Protein AF-A0A814KLW4-F1 (afdb_monomer_lite)

Foldseek 3Di:
DDCVVCVVDVPDDDDDDDDDDPVVPVPFDKDKDKDKDDPPDPDDDIDIDMDIDGPVCVVVVVVVVPDPPPD

Radius of gyration: 15.45 Å; chains: 1; bounding box: 33×28×38 Å

Structure (mmCIF, N/CA/C/O backbone):
data_AF-A0A814KLW4-F1
#
_entry.id   AF-A0A814KLW4-F1
#
loop_
_atom_site.group_PDB
_atom_site.id
_atom_site.type_symbol
_atom_site.label_atom_id
_atom_site.label_alt_id
_atom_site.label_comp_id
_atom_site.label_asym_id
_atom_site.label_entity_id
_atom_site.label_seq_id
_atom_site.pdbx_PDB_ins_code
_atom_site.Cartn_x
_atom_site.Cartn_y
_atom_site.Cartn_z
_atom_site.occupancy
_atom_site.B_iso_or_equiv
_atom_site.auth_seq_id
_atom_site.auth_comp_id
_atom_site.auth_asym_id
_atom_site.auth_atom_id
_atom_site.pdbx_PDB_model_num
ATOM 1 N N . MET A 1 1 ? 2.414 -12.441 -0.239 1.00 73.00 1 MET A N 1
ATOM 2 C CA . MET A 1 1 ? 2.315 -11.791 -1.560 1.00 73.00 1 MET A CA 1
ATOM 3 C C . MET A 1 1 ? 3.365 -12.433 -2.441 1.00 73.00 1 MET A C 1
ATOM 5 O O . MET A 1 1 ? 4.457 -12.671 -1.942 1.00 73.00 1 MET A O 1
ATOM 9 N N . ASP A 1 2 ? 3.025 -12.764 -3.679 1.00 80.06 2 ASP A N 1
ATOM 10 C CA . ASP A 1 2 ? 3.957 -13.348 -4.644 1.00 80.06 2 ASP A CA 1
ATOM 11 C C . ASP A 1 2 ? 4.135 -12.358 -5.796 1.00 80.06 2 ASP A C 1
ATOM 13 O O . ASP A 1 2 ? 3.155 -12.025 -6.459 1.00 80.06 2 ASP A O 1
ATOM 17 N N . PHE A 1 3 ? 5.359 -11.866 -5.990 1.00 83.38 3 PHE A N 1
ATOM 18 C CA . PHE A 1 3 ? 5.699 -10.869 -7.009 1.00 83.38 3 PHE A CA 1
ATOM 19 C C . PHE A 1 3 ? 6.171 -11.488 -8.328 1.00 83.38 3 PHE A C 1
ATOM 21 O O . PHE A 1 3 ? 6.381 -10.759 -9.294 1.00 83.38 3 PHE A O 1
ATOM 28 N N . THR A 1 4 ? 6.314 -12.815 -8.395 1.00 82.75 4 THR A N 1
ATOM 29 C CA . THR A 1 4 ? 6.914 -13.516 -9.544 1.00 82.75 4 THR A CA 1
ATOM 30 C C . THR A 1 4 ? 6.163 -13.224 -10.849 1.00 82.75 4 THR A C 1
ATOM 32 O O . THR A 1 4 ? 6.775 -13.050 -11.896 1.00 82.75 4 THR A O 1
ATOM 35 N N . LYS A 1 5 ? 4.844 -12.998 -10.777 1.00 77.69 5 LYS A N 1
ATOM 36 C CA . LYS A 1 5 ? 4.017 -12.624 -11.938 1.00 77.69 5 LY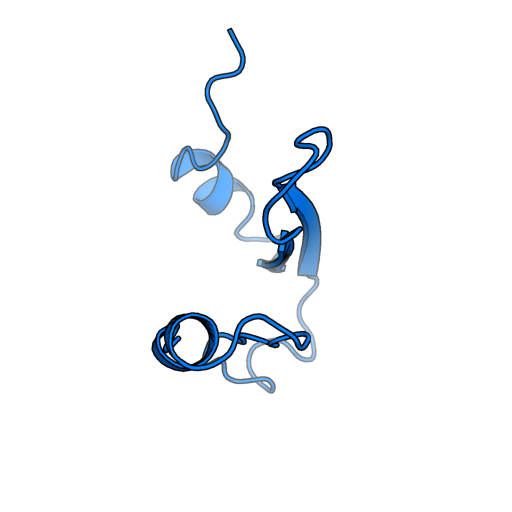S A CA 1
ATOM 37 C C . LYS A 1 5 ? 4.441 -11.331 -12.639 1.00 77.69 5 LYS A C 1
ATOM 39 O O . LYS A 1 5 ? 4.343 -11.267 -13.858 1.00 77.69 5 LYS A O 1
ATOM 44 N N . ALA A 1 6 ? 4.904 -10.325 -11.894 1.00 80.31 6 ALA A N 1
ATOM 45 C CA . ALA A 1 6 ? 5.380 -9.072 -12.489 1.00 80.31 6 ALA A CA 1
ATOM 46 C C . ALA A 1 6 ? 6.776 -9.212 -13.119 1.00 80.31 6 ALA A C 1
ATOM 48 O O . ALA A 1 6 ? 7.198 -8.341 -13.876 1.00 80.31 6 ALA A O 1
ATOM 49 N N . VAL A 1 7 ? 7.501 -10.288 -12.793 1.00 82.06 7 VAL A N 1
ATOM 50 C CA . VAL A 1 7 ? 8.779 -10.625 -13.431 1.00 82.06 7 VAL A CA 1
ATOM 51 C C . VAL A 1 7 ? 8.533 -11.302 -14.780 1.00 82.06 7 VAL A C 1
ATOM 53 O O . VAL A 1 7 ? 9.236 -11.002 -15.741 1.00 82.06 7 VAL A O 1
ATOM 56 N N . ASP A 1 8 ? 7.520 -12.167 -14.856 1.00 84.06 8 ASP A N 1
ATOM 57 C CA . ASP A 1 8 ? 7.195 -12.933 -16.064 1.00 84.06 8 ASP A CA 1
ATOM 58 C C . ASP A 1 8 ? 6.478 -12.095 -17.139 1.00 84.06 8 ASP A C 1
ATOM 60 O O . ASP A 1 8 ? 6.706 -12.287 -18.333 1.00 84.06 8 ASP A O 1
ATOM 64 N N . ASP A 1 9 ? 5.629 -11.148 -16.731 1.00 83.12 9 ASP A N 1
ATOM 65 C CA . ASP A 1 9 ? 4.959 -10.194 -17.618 1.00 83.12 9 ASP A CA 1
ATOM 66 C C . ASP A 1 9 ? 4.907 -8.819 -16.946 1.00 83.12 9 ASP A C 1
ATOM 68 O O . ASP A 1 9 ? 4.358 -8.686 -15.862 1.00 83.12 9 ASP A O 1
ATOM 72 N N . ASN A 1 10 ? 5.447 -7.780 -17.581 1.00 82.75 10 ASN A N 1
ATOM 73 C CA . ASN A 1 10 ? 5.407 -6.398 -17.078 1.00 82.75 10 ASN A CA 1
ATOM 74 C C . ASN A 1 10 ? 4.763 -5.433 -18.091 1.00 82.75 10 ASN A C 1
ATOM 76 O O . ASN A 1 10 ? 4.985 -4.225 -18.053 1.00 82.75 10 ASN A O 1
ATOM 80 N N . LEU A 1 11 ? 3.998 -5.964 -19.049 1.00 85.25 11 LEU A N 1
ATOM 81 C CA . LEU A 1 11 ? 3.246 -5.154 -20.013 1.00 85.25 11 LEU A CA 1
ATOM 82 C C . LEU A 1 11 ? 1.862 -4.762 -19.482 1.00 85.25 11 LEU A C 1
ATOM 84 O O . LEU A 1 11 ? 1.245 -3.828 -19.993 1.00 85.25 11 LEU A O 1
ATOM 88 N N . HIS A 1 12 ? 1.381 -5.466 -18.456 1.00 87.94 12 HIS A N 1
ATOM 89 C CA . HIS A 1 12 ? 0.060 -5.283 -17.868 1.00 87.94 12 HIS A CA 1
ATOM 90 C C . HIS A 1 12 ? 0.136 -4.868 -16.399 1.00 87.94 12 HIS A C 1
ATOM 92 O O . HIS A 1 12 ? 1.140 -5.056 -15.715 1.00 87.94 12 HIS A O 1
ATOM 98 N N . ASN A 1 13 ? -0.977 -4.331 -15.901 1.00 90.00 13 ASN A N 1
ATOM 99 C CA . ASN A 1 13 ? -1.119 -3.998 -14.491 1.00 90.00 13 ASN A CA 1
ATOM 100 C C . ASN A 1 13 ? -1.251 -5.273 -13.650 1.00 90.00 13 ASN A C 1
ATOM 102 O O . ASN A 1 13 ? -2.101 -6.122 -13.929 1.00 90.00 13 ASN A O 1
ATOM 106 N N . HIS A 1 14 ? -0.482 -5.350 -12.566 1.00 91.44 14 HIS A N 1
ATOM 107 C CA . HIS A 1 14 ? -0.565 -6.432 -11.585 1.00 91.44 14 HIS A CA 1
ATOM 108 C C . HIS A 1 14 ? -1.097 -5.913 -10.258 1.00 91.44 14 HIS A C 1
ATOM 110 O O . HIS A 1 14 ? -0.623 -4.904 -9.742 1.00 91.44 14 HIS A O 1
ATOM 116 N N . LEU A 1 15 ? -2.068 -6.628 -9.688 1.00 91.25 15 LEU A N 1
ATOM 117 C CA . LEU A 1 15 ? -2.608 -6.338 -8.365 1.00 91.25 15 LEU A CA 1
ATOM 118 C C . LEU A 1 15 ? -2.070 -7.352 -7.354 1.00 91.25 15 LEU A C 1
ATOM 120 O O . LEU A 1 15 ? -2.367 -8.545 -7.436 1.00 91.25 15 LEU A O 1
ATOM 124 N N . PHE A 1 16 ? -1.327 -6.857 -6.368 1.00 92.44 16 PHE A N 1
ATOM 125 C CA . PHE A 1 16 ? -0.833 -7.651 -5.248 1.00 92.44 16 PHE A CA 1
ATOM 126 C C . PHE A 1 16 ? -1.582 -7.267 -3.976 1.00 92.44 16 PHE A C 1
ATOM 128 O O . PHE A 1 16 ? -1.561 -6.114 -3.557 1.00 92.44 16 PHE A O 1
ATOM 135 N N . VAL A 1 17 ? -2.231 -8.246 -3.347 1.00 92.19 17 VAL A N 1
ATOM 136 C CA . VAL A 1 17 ? -2.975 -8.060 -2.095 1.00 92.19 17 VAL A CA 1
ATOM 137 C C . VAL A 1 17 ? -2.402 -9.014 -1.051 1.00 92.19 17 VAL A C 1
ATOM 139 O O . VAL A 1 17 ? -2.091 -10.171 -1.354 1.00 92.19 17 VAL A O 1
ATOM 142 N N . SER A 1 18 ? -2.205 -8.533 0.177 1.00 92.00 18 SER A N 1
ATOM 143 C CA . SER A 1 18 ? -1.853 -9.398 1.304 1.00 92.00 18 SER A CA 1
ATOM 144 C C . SER A 1 18 ? -3.015 -10.338 1.586 1.00 92.00 18 SER A C 1
ATOM 146 O O . SER A 1 18 ? -4.172 -10.019 1.326 1.00 92.00 18 SER A O 1
ATOM 148 N N . ASN A 1 19 ? -2.719 -11.509 2.141 1.00 91.19 19 ASN A N 1
ATOM 149 C CA . ASN A 1 19 ? -3.788 -12.309 2.710 1.00 91.19 19 ASN A CA 1
ATOM 150 C C . ASN A 1 19 ? -4.172 -11.682 4.054 1.00 91.19 19 ASN A C 1
ATOM 152 O O . ASN A 1 19 ? -3.310 -11.524 4.919 1.00 91.19 19 ASN A O 1
ATOM 156 N N . TYR A 1 20 ? -5.433 -11.299 4.207 1.00 89.94 20 TYR A N 1
ATOM 157 C CA . TYR A 1 20 ? -5.978 -10.770 5.450 1.00 89.94 20 TYR A CA 1
ATOM 158 C C . TYR A 1 20 ? -7.422 -11.244 5.607 1.00 89.94 20 TYR A C 1
ATOM 160 O O . TYR A 1 20 ? -8.130 -11.448 4.619 1.00 89.94 20 TYR A O 1
ATOM 168 N N . ASP A 1 21 ? -7.855 -11.426 6.851 1.00 92.81 21 ASP A N 1
ATOM 169 C CA . ASP A 1 21 ? -9.245 -11.749 7.143 1.00 92.81 21 ASP A CA 1
ATOM 170 C C . ASP A 1 21 ? -10.092 -10.474 7.127 1.00 92.81 21 ASP A C 1
ATOM 172 O O . ASP A 1 21 ? -9.788 -9.517 7.834 1.00 92.81 21 ASP A O 1
ATOM 176 N N . LYS A 1 22 ? -11.145 -10.451 6.309 1.00 89.31 22 LYS A N 1
ATOM 177 C CA . LYS A 1 22 ? -12.006 -9.271 6.153 1.00 89.31 22 LYS A CA 1
ATOM 178 C C . LYS A 1 22 ? -12.933 -9.070 7.348 1.00 89.31 22 LYS A C 1
ATOM 180 O O . LYS A 1 22 ? -13.212 -7.926 7.697 1.00 89.31 22 LYS A O 1
ATOM 185 N N . GLU A 1 23 ? -13.393 -10.154 7.970 1.00 93.38 23 GLU A N 1
ATOM 186 C CA . GLU A 1 23 ? -14.330 -10.067 9.095 1.00 93.38 23 GLU A CA 1
ATOM 187 C C . GLU A 1 23 ? -13.665 -9.430 10.319 1.00 93.38 23 GLU A C 1
ATOM 189 O O . GLU A 1 23 ? -14.286 -8.615 10.997 1.00 93.38 23 GLU A O 1
ATOM 194 N N . SER A 1 24 ? -12.369 -9.683 10.524 1.00 89.88 24 SER A N 1
ATOM 195 C CA . SER A 1 24 ? -11.560 -9.050 11.573 1.00 89.88 24 SER A CA 1
ATOM 196 C C . SER A 1 24 ? -11.522 -7.515 11.530 1.00 89.88 24 SER A C 1
ATOM 198 O O . SER A 1 24 ? -11.120 -6.913 12.521 1.00 89.88 24 SER A O 1
ATOM 200 N N . PHE A 1 25 ? -11.917 -6.868 10.425 1.00 90.12 25 PHE A N 1
ATOM 201 C CA . PHE A 1 25 ? -11.856 -5.406 10.262 1.00 90.12 25 PHE A CA 1
ATOM 202 C C . PHE A 1 25 ? -13.201 -4.746 9.928 1.00 90.12 25 PHE A C 1
ATOM 204 O O . PHE A 1 25 ? -13.237 -3.549 9.656 1.00 90.12 25 PHE A O 1
ATOM 211 N N . LYS A 1 26 ? -14.307 -5.496 9.925 1.00 91.12 26 LYS A N 1
ATOM 212 C CA . LYS A 1 26 ? -15.608 -5.027 9.420 1.00 91.12 26 LYS A CA 1
ATOM 213 C C . LYS A 1 26 ? -16.208 -3.856 10.206 1.00 91.12 26 LYS A C 1
ATOM 215 O O . LYS A 1 26 ? -16.799 -2.969 9.601 1.00 91.12 26 LYS A O 1
ATOM 220 N N . ASP A 1 27 ? -16.013 -3.853 11.522 1.00 94.62 27 ASP A N 1
ATOM 221 C CA . ASP A 1 27 ? -16.580 -2.867 12.453 1.00 94.62 27 ASP A CA 1
ATOM 222 C C . ASP A 1 27 ? -15.489 -2.041 13.162 1.00 94.62 27 ASP A C 1
ATOM 224 O O . ASP A 1 27 ? -15.708 -1.474 14.232 1.00 94.62 27 ASP A O 1
ATOM 228 N N . ILE A 1 28 ? -14.285 -2.002 12.584 1.00 94.88 28 ILE A N 1
ATOM 229 C CA . ILE A 1 28 ? -13.128 -1.290 13.133 1.00 94.88 28 ILE A CA 1
ATOM 230 C C . ILE A 1 28 ? -12.887 -0.029 12.308 1.00 94.88 28 ILE A C 1
ATOM 232 O O . ILE A 1 28 ? -12.909 -0.063 11.079 1.00 94.88 28 ILE A O 1
ATOM 236 N N . GLU A 1 29 ? -12.609 1.087 12.979 1.00 95.44 29 GLU A N 1
ATOM 237 C CA . GLU A 1 29 ? -12.159 2.300 12.303 1.00 95.44 29 GLU A CA 1
ATOM 238 C C . GLU A 1 29 ? -10.728 2.112 11.777 1.00 95.44 29 GLU A C 1
ATOM 240 O O . GLU A 1 29 ? -9.803 1.774 12.525 1.00 95.44 29 GLU A O 1
ATOM 245 N N . LEU A 1 30 ? -10.547 2.320 10.473 1.00 94.50 30 LEU A N 1
ATOM 246 C CA . LEU A 1 30 ? -9.278 2.126 9.779 1.00 94.50 30 LEU A CA 1
ATOM 247 C C . LEU A 1 30 ? -8.753 3.456 9.243 1.00 94.50 30 LEU A C 1
ATOM 249 O O . LEU A 1 30 ? -9.505 4.251 8.681 1.00 94.50 30 LEU A O 1
ATOM 253 N N . CYS A 1 31 ? -7.442 3.650 9.323 1.00 93.06 31 CYS A N 1
ATOM 254 C CA . CYS A 1 31 ? -6.737 4.633 8.516 1.00 93.06 31 CYS A CA 1
ATOM 255 C C . CYS A 1 31 ? -6.202 3.971 7.238 1.00 93.06 31 CYS A C 1
ATOM 257 O O . CYS A 1 31 ? -5.796 2.807 7.254 1.00 93.06 31 CYS A O 1
ATOM 259 N N . LEU A 1 32 ? -6.213 4.709 6.125 1.00 93.75 32 LEU A N 1
ATOM 260 C CA . LEU A 1 32 ? -5.718 4.269 4.819 1.00 93.75 32 LEU A CA 1
ATOM 261 C C . LEU A 1 32 ? -4.655 5.255 4.325 1.00 93.75 32 LEU A C 1
ATOM 263 O O . LEU A 1 32 ? -4.925 6.449 4.212 1.00 93.75 32 LEU A O 1
ATOM 267 N N . GLY A 1 33 ? -3.464 4.750 4.016 1.00 92.88 33 GLY A N 1
ATOM 268 C CA . GLY A 1 33 ? -2.401 5.482 3.332 1.00 92.88 33 GLY A CA 1
ATOM 269 C C . GLY A 1 33 ? -2.256 4.993 1.895 1.00 92.88 33 GLY A C 1
ATOM 270 O O . GLY A 1 33 ? -2.322 3.788 1.650 1.00 92.88 33 GLY A O 1
ATOM 271 N N . ILE A 1 34 ? -2.065 5.919 0.957 1.00 95.56 34 ILE A N 1
ATOM 272 C CA . ILE A 1 34 ? -1.839 5.642 -0.467 1.00 95.56 34 ILE A CA 1
ATOM 273 C C . ILE A 1 34 ? -0.584 6.401 -0.888 1.00 95.56 34 ILE A C 1
ATOM 275 O O . ILE A 1 34 ? -0.439 7.565 -0.518 1.00 95.56 34 ILE A O 1
ATOM 279 N N . ASP A 1 35 ? 0.294 5.745 -1.639 1.00 95.56 35 ASP A N 1
ATOM 280 C CA . ASP A 1 35 ? 1.525 6.349 -2.151 1.00 95.56 35 ASP A CA 1
ATOM 281 C C . ASP A 1 35 ? 1.929 5.722 -3.494 1.00 95.56 35 ASP A C 1
ATOM 283 O O . ASP A 1 35 ? 1.498 4.608 -3.831 1.00 95.56 35 ASP A O 1
ATOM 287 N N . GLU A 1 36 ? 2.766 6.424 -4.255 1.00 95.81 36 GLU A N 1
ATOM 288 C CA . GLU A 1 36 ? 3.296 5.958 -5.531 1.00 95.81 36 GLU A CA 1
ATOM 289 C C . GLU A 1 36 ? 4.825 6.008 -5.613 1.00 95.81 36 GLU A C 1
ATOM 291 O O . GLU A 1 36 ? 5.499 6.863 -5.045 1.00 95.81 36 GLU A O 1
ATOM 296 N N . ALA A 1 37 ? 5.389 5.097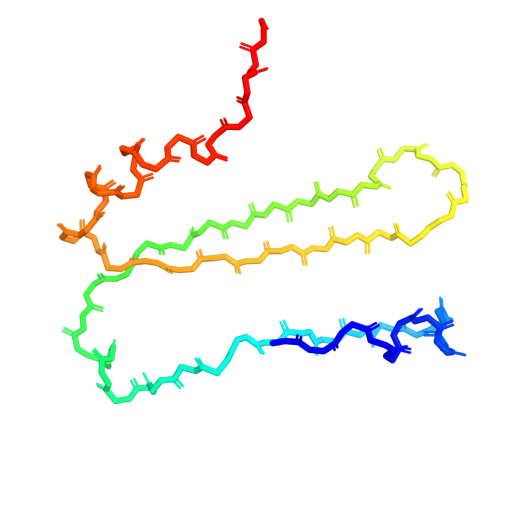 -6.402 1.00 94.44 37 ALA A N 1
ATOM 297 C CA . ALA A 1 37 ? 6.808 5.067 -6.722 1.00 94.44 37 ALA A CA 1
ATOM 298 C C . ALA A 1 37 ? 7.022 4.885 -8.229 1.00 94.44 37 ALA A C 1
ATOM 300 O O . ALA A 1 37 ? 6.228 4.251 -8.925 1.00 94.44 37 ALA A O 1
ATOM 301 N N . GLY A 1 38 ? 8.126 5.436 -8.739 1.00 92.06 38 GLY A N 1
ATOM 302 C CA . GLY A 1 38 ? 8.447 5.387 -10.170 1.00 92.06 38 GLY A CA 1
ATOM 303 C C . GLY A 1 38 ? 7.881 6.556 -10.980 1.00 92.06 38 GLY A C 1
ATOM 304 O O . GLY A 1 38 ? 7.796 6.465 -12.201 1.00 92.06 38 GLY A O 1
ATOM 305 N N . ARG A 1 39 ? 7.524 7.676 -10.334 1.00 93.38 39 ARG A N 1
ATOM 306 C CA . ARG A 1 39 ? 7.190 8.929 -11.026 1.00 93.38 39 ARG A CA 1
ATOM 307 C C . ARG A 1 39 ? 8.465 9.640 -11.493 1.00 93.38 39 ARG A C 1
ATOM 309 O O . ARG A 1 39 ? 9.299 10.008 -10.671 1.00 93.38 39 ARG A O 1
ATOM 316 N N . GLY A 1 40 ? 8.597 9.892 -12.797 1.00 94.06 40 GLY A N 1
ATOM 317 C CA . GLY A 1 40 ? 9.694 10.691 -13.371 1.00 94.06 40 GLY A CA 1
ATOM 318 C C . GLY A 1 40 ? 10.694 9.949 -14.272 1.00 94.06 40 GLY A C 1
ATOM 319 O O . GLY A 1 40 ? 11.164 10.568 -15.228 1.00 94.06 40 GLY A O 1
ATOM 320 N N . PRO A 1 41 ? 11.019 8.661 -14.048 1.00 93.62 41 PRO A N 1
ATOM 321 C CA . PRO A 1 41 ? 11.750 7.861 -15.023 1.00 93.62 41 PRO A CA 1
ATOM 322 C C . PRO A 1 41 ? 11.039 7.815 -16.380 1.00 93.62 41 PRO A C 1
ATOM 324 O O . PRO A 1 41 ? 9.815 7.755 -16.457 1.00 93.62 41 PRO A O 1
ATOM 327 N N . VAL A 1 42 ? 11.824 7.815 -17.459 1.00 94.25 42 VAL A N 1
ATOM 328 C CA . VAL A 1 42 ? 11.311 7.690 -18.838 1.00 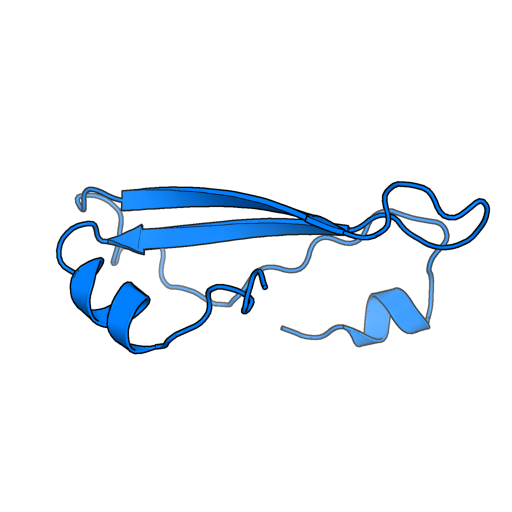94.25 42 VAL A CA 1
ATOM 329 C C . VAL A 1 42 ? 10.888 6.250 -19.145 1.00 94.25 42 VAL A C 1
ATOM 331 O O . VAL A 1 42 ? 10.009 6.019 -19.969 1.00 94.25 42 VAL A O 1
ATOM 334 N N . LEU A 1 43 ? 11.527 5.282 -18.487 1.00 90.50 43 LEU A N 1
ATOM 335 C CA . LEU A 1 43 ? 11.301 3.852 -18.658 1.00 90.50 43 LEU A CA 1
ATOM 336 C C . LEU A 1 43 ? 11.132 3.192 -17.289 1.00 90.50 43 LEU A C 1
ATOM 338 O O . LEU A 1 43 ? 11.768 3.602 -16.317 1.00 90.50 43 LEU A O 1
ATOM 342 N N . GLY A 1 44 ? 10.332 2.129 -17.256 1.00 89.31 44 GLY A N 1
ATOM 343 C CA . GLY A 1 44 ? 10.048 1.344 -16.056 1.00 89.31 44 GLY A CA 1
ATOM 344 C C . GLY A 1 44 ? 8.586 1.451 -15.613 1.00 89.31 44 GLY A C 1
ATOM 345 O O . GLY A 1 44 ? 7.879 2.370 -16.030 1.00 89.31 44 GLY A O 1
ATOM 346 N N . PRO A 1 45 ? 8.112 0.490 -14.804 1.00 90.56 45 PRO A N 1
ATOM 347 C CA . PRO A 1 45 ? 6.740 0.484 -14.321 1.00 90.56 45 PRO A CA 1
ATOM 348 C C . PRO A 1 45 ? 6.530 1.555 -13.248 1.00 90.56 45 PRO A C 1
ATOM 350 O O . PRO A 1 45 ? 7.437 1.882 -12.481 1.00 90.56 45 PRO A O 1
ATOM 353 N N . MET A 1 46 ? 5.298 2.047 -13.156 1.00 93.25 46 MET A N 1
ATOM 354 C CA . MET A 1 46 ? 4.845 2.883 -12.051 1.00 93.25 46 MET A CA 1
ATOM 355 C C . MET A 1 46 ? 4.073 2.019 -11.058 1.00 93.25 46 MET A C 1
ATOM 357 O O . MET A 1 46 ? 3.198 1.247 -11.450 1.00 93.25 46 MET A O 1
ATOM 361 N N . VAL A 1 47 ? 4.408 2.131 -9.776 1.00 94.44 47 VAL A N 1
ATOM 362 C CA . VAL A 1 47 ? 3.822 1.311 -8.714 1.00 94.44 47 VAL A CA 1
ATOM 363 C C . VAL A 1 47 ? 2.966 2.192 -7.823 1.00 94.44 47 VAL A C 1
ATOM 365 O O . VAL A 1 47 ? 3.417 3.240 -7.372 1.00 94.44 47 VAL A O 1
ATOM 368 N N . TYR A 1 48 ? 1.754 1.729 -7.535 1.00 95.19 48 TYR A N 1
ATOM 369 C CA . TYR A 1 48 ? 0.886 2.303 -6.515 1.00 95.19 48 TYR A CA 1
ATOM 370 C C . TYR A 1 48 ? 0.741 1.317 -5.364 1.00 95.19 48 TYR A C 1
ATOM 372 O O . TYR A 1 48 ? 0.545 0.120 -5.589 1.00 95.19 48 TYR A O 1
ATOM 380 N N . ALA A 1 49 ? 0.804 1.822 -4.138 1.00 94.38 49 ALA A N 1
ATOM 381 C CA . ALA A 1 49 ? 0.605 1.039 -2.934 1.00 94.38 49 ALA A CA 1
ATOM 382 C C . ALA A 1 49 ? -0.483 1.669 -2.066 1.00 94.38 49 ALA A C 1
ATOM 384 O O . ALA A 1 49 ? -0.605 2.888 -1.971 1.00 94.38 49 ALA A O 1
ATOM 385 N N . ALA A 1 50 ? -1.259 0.811 -1.411 1.00 94.56 50 ALA A N 1
ATOM 386 C CA . ALA A 1 50 ? -2.197 1.210 -0.380 1.00 94.56 50 ALA A CA 1
ATOM 387 C C . ALA A 1 50 ? -1.988 0.328 0.851 1.00 94.56 50 ALA A C 1
ATOM 389 O O . ALA A 1 50 ? -1.841 -0.892 0.734 1.00 94.56 50 ALA A O 1
ATOM 390 N N . LEU A 1 51 ? -1.982 0.945 2.027 1.00 93.62 51 LEU A N 1
ATOM 391 C CA . LEU A 1 51 ? -1.866 0.269 3.312 1.00 93.62 51 LEU A CA 1
ATOM 392 C C . LEU A 1 51 ? -2.973 0.763 4.229 1.00 93.62 51 LEU A C 1
ATOM 394 O O . LEU A 1 51 ? -3.167 1.967 4.369 1.00 93.62 51 LEU A O 1
ATOM 398 N N . PHE A 1 52 ? -3.671 -0.165 4.876 1.00 92.69 52 PHE A N 1
ATOM 399 C CA . PHE A 1 52 ? -4.648 0.158 5.907 1.00 92.69 52 PHE A CA 1
ATOM 400 C C . PHE A 1 52 ? -4.201 -0.377 7.266 1.00 92.69 52 PHE A C 1
ATOM 402 O O . PHE A 1 52 ? -3.543 -1.416 7.354 1.00 92.69 52 PHE A O 1
ATOM 409 N N . CYS A 1 53 ? -4.563 0.335 8.328 1.00 92.06 53 CYS A N 1
ATOM 410 C CA . CYS A 1 53 ? -4.281 -0.048 9.705 1.00 92.06 53 CYS A CA 1
ATOM 411 C C . CYS A 1 53 ? -5.440 0.396 10.613 1.00 92.06 53 CYS A C 1
ATOM 413 O O . CYS A 1 53 ? -5.987 1.476 10.398 1.00 92.06 53 CYS A O 1
ATOM 415 N N . PRO A 1 54 ? -5.829 -0.393 11.625 1.00 93.94 54 PRO A N 1
ATOM 416 C CA . PRO A 1 54 ? -6.700 0.080 12.695 1.00 93.94 54 PRO A CA 1
ATOM 417 C C . PRO A 1 54 ? -6.167 1.348 13.367 1.00 93.94 54 PRO A C 1
ATOM 419 O O . PRO A 1 54 ? -4.975 1.440 13.675 1.00 93.94 54 PRO A O 1
ATOM 422 N N . VAL A 1 55 ? -7.049 2.316 13.616 1.00 92.75 55 VAL A N 1
ATOM 423 C CA . VAL A 1 55 ? -6.675 3.606 14.227 1.00 92.75 55 VAL A CA 1
ATOM 424 C C . VAL A 1 55 ? -6.090 3.416 15.632 1.00 92.75 55 VAL A C 1
ATOM 426 O O . VAL A 1 55 ? -5.132 4.088 16.010 1.00 92.75 55 VAL A O 1
ATOM 429 N N . ASP A 1 56 ? -6.578 2.432 16.389 1.00 92.69 56 ASP A N 1
ATOM 430 C CA . ASP A 1 56 ? -6.061 2.091 17.721 1.00 92.69 56 ASP A CA 1
ATOM 431 C C . ASP A 1 56 ? -4.600 1.592 17.708 1.00 92.69 56 ASP A C 1
ATOM 433 O O . ASP A 1 56 ? -3.897 1.680 18.719 1.00 92.69 56 ASP A O 1
ATOM 437 N N . LYS A 1 57 ? -4.103 1.129 16.553 1.00 90.38 57 LYS A N 1
ATOM 438 C CA . LYS A 1 57 ? -2.726 0.656 16.346 1.00 90.38 57 LYS A CA 1
ATOM 439 C C . LYS A 1 57 ? -1.816 1.673 15.664 1.00 90.38 57 LYS A C 1
ATOM 441 O O . LYS A 1 57 ? -0.657 1.362 15.383 1.00 90.38 57 LYS A O 1
ATOM 446 N N . GLU A 1 58 ? -2.270 2.907 15.457 1.00 86.69 58 GLU A N 1
ATOM 447 C CA . GLU A 1 58 ? -1.473 3.955 14.805 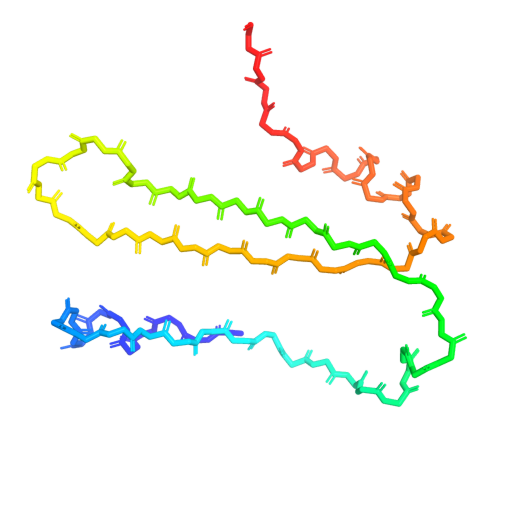1.00 86.69 58 GLU A CA 1
ATOM 448 C C . GLU A 1 58 ? -0.127 4.195 15.514 1.00 86.69 58 GLU A C 1
ATOM 450 O O . GLU A 1 58 ? 0.909 4.392 14.874 1.00 86.69 58 GLU A O 1
ATOM 455 N N . LYS A 1 59 ? -0.105 4.118 16.850 1.00 87.00 59 LYS A N 1
ATOM 456 C CA . LYS A 1 59 ? 1.132 4.270 17.627 1.00 87.00 59 LYS A CA 1
ATOM 457 C C . LYS A 1 59 ? 2.145 3.161 17.322 1.00 87.00 59 LYS A C 1
ATOM 459 O O . LYS A 1 59 ? 3.318 3.458 17.117 1.00 87.00 59 LYS A O 1
ATOM 464 N N . GLN A 1 60 ? 1.688 1.910 17.242 1.00 87.56 60 GLN A N 1
ATOM 465 C CA . GLN A 1 60 ? 2.542 0.771 16.892 1.00 87.56 60 GLN A CA 1
ATOM 466 C C . GLN A 1 60 ? 3.097 0.931 15.472 1.00 87.56 60 GLN A C 1
ATOM 468 O O . GLN A 1 60 ? 4.283 0.712 15.246 1.00 87.56 60 GLN A O 1
ATOM 473 N N . LEU A 1 61 ? 2.268 1.398 14.532 1.00 86.88 61 LEU A N 1
ATOM 474 C CA . LEU A 1 61 ? 2.696 1.676 13.160 1.00 86.88 61 LEU A CA 1
ATOM 475 C C . LEU A 1 61 ? 3.812 2.737 13.107 1.00 86.88 61 LEU A C 1
ATOM 477 O O . LEU A 1 61 ? 4.787 2.578 12.375 1.00 86.88 61 LEU A O 1
ATOM 481 N N . LYS A 1 62 ? 3.714 3.795 13.920 1.00 85.25 62 LYS A N 1
ATOM 482 C CA . LYS A 1 62 ? 4.762 4.826 14.041 1.00 85.25 62 LYS A CA 1
ATOM 483 C C . LYS A 1 62 ? 6.060 4.272 14.638 1.00 85.25 62 LYS A C 1
ATOM 485 O O . LYS A 1 62 ? 7.147 4.632 14.188 1.00 85.25 62 LYS A O 1
ATOM 490 N N . GLU A 1 63 ? 5.962 3.376 15.616 1.00 90.19 63 GLU A N 1
ATOM 491 C CA . GLU A 1 63 ? 7.118 2.722 16.247 1.00 90.19 63 GLU A CA 1
ATOM 492 C C . GLU A 1 63 ? 7.876 1.794 15.289 1.00 90.19 63 GLU A C 1
ATOM 494 O O . GLU A 1 63 ? 9.093 1.657 15.417 1.00 90.19 63 GLU A O 1
ATOM 499 N N . MET A 1 64 ? 7.197 1.225 14.285 1.00 85.62 64 MET A N 1
ATOM 500 C CA . MET A 1 64 ? 7.839 0.416 13.242 1.00 85.62 64 MET A CA 1
ATOM 501 C C . MET A 1 64 ? 8.793 1.222 12.344 1.00 85.62 64 MET A C 1
ATOM 503 O O . MET A 1 64 ? 9.557 0.619 11.593 1.00 85.62 64 MET A O 1
ATOM 507 N N . LYS A 1 65 ? 8.783 2.566 12.422 1.00 81.50 65 LYS A N 1
ATOM 508 C CA . LYS A 1 65 ? 9.657 3.468 11.646 1.00 81.50 65 LYS A CA 1
ATOM 509 C C . LYS A 1 65 ? 9.648 3.168 10.141 1.00 81.50 65 LYS A C 1
ATOM 511 O O . LYS A 1 65 ? 10.673 3.241 9.474 1.00 81.50 65 LYS A O 1
ATOM 516 N N . CYS A 1 66 ? 8.472 2.844 9.604 1.00 76.12 66 CYS A N 1
ATOM 517 C CA . CYS A 1 66 ? 8.281 2.596 8.173 1.00 76.12 66 CYS A CA 1
ATOM 518 C C . CYS A 1 66 ? 8.254 3.885 7.334 1.00 76.12 66 CYS A C 1
ATOM 520 O O . CYS A 1 66 ? 8.226 3.810 6.110 1.00 76.12 66 CYS A O 1
ATOM 522 N N . ALA A 1 67 ? 8.251 5.058 7.974 1.00 73.62 67 ALA A N 1
ATOM 523 C CA . ALA A 1 67 ? 8.442 6.323 7.283 1.00 73.62 67 ALA A CA 1
ATOM 524 C C . ALA A 1 67 ? 9.879 6.390 6.751 1.00 73.62 67 ALA A C 1
ATOM 526 O O . ALA A 1 67 ? 10.831 6.199 7.510 1.00 73.62 67 ALA A O 1
ATOM 527 N N . GLY A 1 68 ? 10.037 6.663 5.454 1.00 63.28 68 GLY A N 1
ATOM 528 C CA . GLY A 1 68 ? 11.348 6.962 4.888 1.00 63.28 68 GLY A CA 1
ATOM 529 C C . GLY A 1 68 ? 11.999 8.116 5.655 1.00 63.28 68 GLY A C 1
ATOM 530 O O . GLY A 1 68 ? 11.322 9.079 6.019 1.00 63.28 68 GLY A O 1
ATOM 531 N N . ASN A 1 69 ? 13.303 8.018 5.923 1.00 50.75 69 ASN A N 1
ATOM 532 C CA . ASN A 1 69 ? 14.078 9.140 6.449 1.00 50.75 69 ASN A CA 1
ATOM 533 C C . ASN A 1 69 ? 14.105 10.241 5.379 1.00 50.75 69 ASN A C 1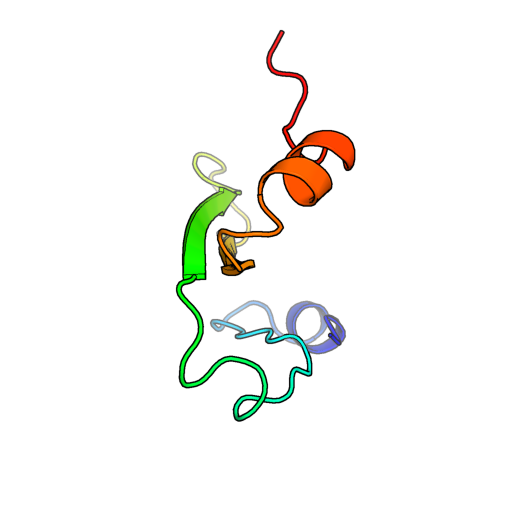
ATOM 535 O O . ASN A 1 69 ? 14.970 10.234 4.505 1.00 50.75 69 ASN A O 1
ATOM 539 N N . PHE A 1 70 ? 13.150 11.164 5.426 1.00 41.75 70 PHE A N 1
ATOM 540 C CA . PHE A 1 70 ? 13.283 12.439 4.737 1.00 41.75 70 PHE A CA 1
ATOM 541 C C . PHE A 1 70 ? 14.355 13.235 5.491 1.00 41.75 70 PHE A C 1
ATOM 543 O O . PHE A 1 70 ? 14.152 13.605 6.649 1.00 41.75 70 PHE A O 1
ATOM 550 N N . LEU A 1 71 ? 15.528 13.371 4.863 1.00 37.53 71 LEU A N 1
ATOM 551 C CA . LEU A 1 71 ? 16.574 14.317 5.260 1.00 37.53 71 LEU A CA 1
ATOM 552 C C . LEU A 1 71 ? 16.058 15.756 5.169 1.00 37.53 71 LEU A C 1
ATOM 554 O O . LEU A 1 71 ? 15.284 16.035 4.224 1.00 37.53 71 LEU A O 1
#

pLDDT: mean 87.2, std 11.16, range [37.53, 95.81]

Organism: NCBI:txid104777

InterPro domains:
  IPR001352 Ribonuclea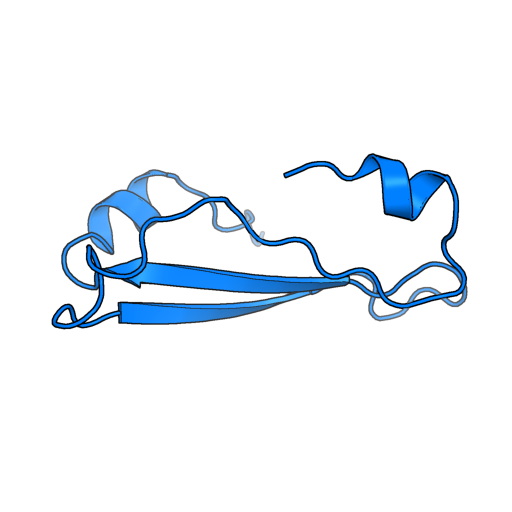se HII/HIII [PTHR10954] (22-67)
  IPR012337 Ribonuclease H-like superfamily [SSF53098] (25-59)
  IPR024567 Ribonuclease HII/HIII domain [PF01351] (32-64)
  IPR024567 Ribonuclease HII/HIII domain [PS51975] (29-71)
  IPR036397 Ribonuclease H superfamily [G3DSA:3.30.420.10] (1-67)

Secondary structure (DSSP, 8-state):
---HHHHH--SS---------SGGGTTS-EEEEEEEE--S-SSS--EEEEEEEEGGGHHHHHHTT-S----

Sequence (71 aa):
MDFTKAVDDNLHNHLFVSNYDKESFKDIELCLGIDEAGRGPVLGPMVYAALFCPVDKEKQLKEMKCAGNFL